Protein AF-A0A562ICC9-F1 (afdb_monomer_lite)

Radius of gyration: 19.8 Å; chains: 1; bounding box: 39×36×66 Å

Secondary structure (DSSP, 8-state):
---TT-B-S-SSS--TT-B--HHHHHHHHHHHTTSTTHHHHHHTSPBTT--SHHHHGGGTTSSTTSTTTTT-EEEEEEETTEEEEEEEEE-TTS-EEEEEEEEES--SS--HHHHHHHHHHHTT--TTTS-----PPPPPPPPPPPPTT--GGGSTT---

InterPro domains:
  IPR000667 Peptidase S13, D-Ala-D-Ala carboxypeptidase C [PF02113] (3-119)
  IPR000667 Peptidase S13, D-Ala-D-Ala carboxypeptidase C [PTHR30023] (3-123)
  IPR012338 Beta-lactamase/transpeptidase-like [G3DSA:3.40.710.10] (1-133)
  IPR012338 Beta-lactamase/transpeptidase-like [SSF56601] (4-119)

Sequence (160 aa):
MGTGTLRQRDGSGLSRRNMIPAAQFAALLHAVRSEPWFDAWYAALPVAGNADRFVGGTLRSRMRGTPAAGNVHAKTGSLTGVSSLSGYVTAADGHLLAFSVVLNNYVASSVKGLEDQIAIALAPYDGRSAGAARVAPPTAPETPRTPEGVECSWVKPSLC

Organism: Micromonospora olivasterospora (NCBI:txid1880)

Foldseek 3Di:
DDCPQWDDDDDPPPDPRGDDDFVNLLVVQVVLVPPPCNVVVQQCFAQACCCDCNRNPPRVPPQHPALRHRFWGWDWDDDVQKTKIWGWGQEPQRDIHTGIDIGGRDPDPDPVVVVRVVSRVRHPDDVVVDDDPPPDDPDDPPQDDDPPPDDCVVDPDRPD

pLDDT: mean 88.1, std 16.32, range [41.78, 98.81]

Structure (mmCIF, N/CA/C/O backbone):
data_AF-A0A562ICC9-F1
#
_entry.id   AF-A0A562ICC9-F1
#
loop_
_atom_site.group_PDB
_atom_site.id
_atom_site.type_symbol
_atom_site.label_atom_id
_atom_site.label_alt_id
_atom_site.label_comp_id
_atom_site.label_asym_id
_atom_site.label_entity_id
_atom_site.label_seq_id
_atom_site.pdbx_PDB_ins_code
_atom_site.Cartn_x
_atom_site.Cartn_y
_atom_site.Cartn_z
_atom_site.occupancy
_atom_site.B_iso_or_equiv
_atom_site.auth_seq_id
_atom_site.auth_comp_id
_atom_site.auth_asym_id
_atom_site.auth_atom_id
_atom_site.pdbx_PDB_model_num
ATOM 1 N N . MET A 1 1 ? -5.705 -20.371 -6.022 1.00 56.19 1 MET A N 1
ATOM 2 C CA . MET A 1 1 ? -4.761 -19.359 -6.547 1.00 56.19 1 MET A CA 1
ATOM 3 C C . MET A 1 1 ? -3.762 -20.071 -7.451 1.00 56.19 1 MET A C 1
ATOM 5 O O . MET A 1 1 ? -3.070 -20.956 -6.971 1.00 56.19 1 MET A O 1
ATOM 9 N N . GLY A 1 2 ? -3.755 -19.790 -8.759 1.00 58.25 2 GLY A N 1
ATOM 10 C CA . GLY A 1 2 ? -2.822 -20.431 -9.693 1.00 58.25 2 GLY A CA 1
ATOM 11 C C . GLY A 1 2 ? -1.449 -19.765 -9.623 1.00 58.25 2 GLY A C 1
ATOM 12 O O . GLY A 1 2 ? -1.333 -18.578 -9.919 1.00 58.25 2 GLY A O 1
ATOM 13 N N . THR A 1 3 ? -0.417 -20.508 -9.229 1.00 68.81 3 THR A N 1
ATOM 14 C CA . THR A 1 3 ? 0.953 -19.991 -9.054 1.00 68.81 3 THR A CA 1
ATOM 15 C C . THR A 1 3 ? 1.816 -20.106 -10.312 1.00 68.81 3 THR A C 1
ATOM 17 O O . THR A 1 3 ? 2.967 -19.687 -10.305 1.00 68.81 3 THR A O 1
ATOM 20 N N . GLY A 1 4 ? 1.271 -20.607 -11.425 1.00 76.25 4 GLY A N 1
ATOM 21 C CA . GLY A 1 4 ? 2.028 -20.832 -12.664 1.00 76.25 4 GLY A CA 1
ATOM 22 C C . GLY A 1 4 ? 2.668 -19.577 -13.275 1.00 76.25 4 GLY A C 1
ATOM 23 O O . GLY A 1 4 ? 3.602 -19.693 -14.060 1.00 76.25 4 GLY A O 1
ATOM 24 N N . THR A 1 5 ? 2.209 -18.378 -12.899 1.00 82.00 5 THR A N 1
ATOM 25 C CA . THR A 1 5 ? 2.739 -17.094 -13.391 1.00 82.00 5 THR A CA 1
ATOM 26 C C . THR A 1 5 ? 3.717 -16.414 -12.429 1.00 82.00 5 THR A C 1
ATOM 28 O O . THR A 1 5 ? 4.147 -15.296 -12.712 1.00 82.00 5 THR A O 1
ATOM 31 N N . LEU A 1 6 ? 4.017 -17.009 -11.266 1.00 90.31 6 LEU A N 1
ATOM 32 C CA . LEU A 1 6 ? 4.906 -16.412 -10.266 1.00 90.31 6 LEU A CA 1
ATOM 33 C C . LEU A 1 6 ? 6.235 -17.161 -10.195 1.00 90.31 6 LEU A C 1
ATOM 35 O O . LEU A 1 6 ? 6.295 -18.387 -10.252 1.00 90.31 6 LEU A O 1
ATOM 39 N N . ARG A 1 7 ? 7.319 -16.410 -10.024 1.00 93.44 7 ARG A N 1
ATOM 40 C CA . ARG A 1 7 ? 8.655 -16.945 -9.773 1.00 93.44 7 ARG A CA 1
ATOM 41 C C . ARG A 1 7 ? 9.148 -16.403 -8.447 1.00 93.44 7 ARG A C 1
ATOM 43 O O . ARG A 1 7 ? 9.450 -15.220 -8.345 1.00 93.44 7 ARG A O 1
ATOM 50 N N . GLN A 1 8 ? 9.272 -17.277 -7.458 1.00 93.75 8 GLN A N 1
ATOM 51 C CA . GLN A 1 8 ? 9.816 -16.937 -6.149 1.00 93.75 8 GLN A CA 1
ATOM 52 C C . GLN A 1 8 ? 11.184 -17.598 -5.968 1.00 93.75 8 GLN A C 1
ATOM 54 O O . GLN A 1 8 ? 11.392 -18.764 -6.310 1.00 93.75 8 GLN A O 1
ATOM 59 N N . ARG A 1 9 ? 12.153 -16.814 -5.509 1.00 95.25 9 ARG A N 1
ATOM 60 C CA . ARG A 1 9 ? 13.555 -17.207 -5.328 1.00 95.25 9 ARG A CA 1
ATOM 61 C C . ARG A 1 9 ? 14.015 -17.024 -3.893 1.00 95.25 9 ARG A C 1
ATOM 63 O O . ARG A 1 9 ? 14.830 -17.816 -3.441 1.00 95.25 9 ARG A O 1
ATOM 70 N N . ASP A 1 10 ? 13.479 -16.030 -3.194 1.00 96.38 10 ASP A N 1
ATOM 71 C CA . ASP A 1 10 ? 13.631 -15.864 -1.750 1.00 96.38 10 ASP A CA 1
ATOM 72 C C . ASP A 1 10 ? 12.329 -15.341 -1.115 1.00 96.38 10 ASP A C 1
ATOM 74 O O . ASP A 1 10 ? 11.345 -15.077 -1.808 1.00 96.38 10 ASP A O 1
ATOM 78 N N . GLY A 1 11 ? 12.307 -15.250 0.219 1.00 94.81 11 GLY A N 1
ATOM 79 C CA . GLY A 1 11 ? 11.173 -14.714 0.981 1.00 94.81 11 GLY A CA 1
ATOM 80 C C . GLY 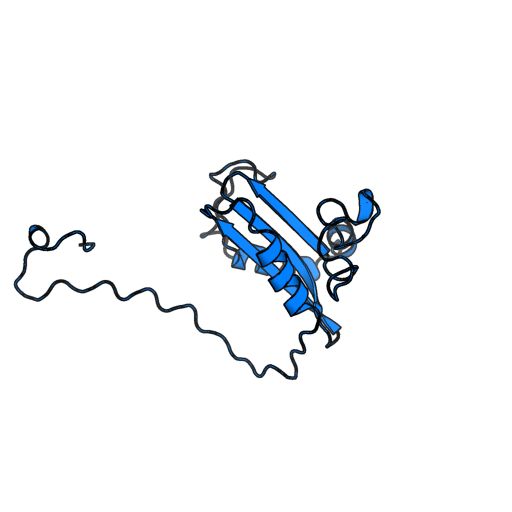A 1 11 ? 11.284 -13.225 1.323 1.00 94.81 11 GLY A C 1
ATOM 81 O O . GLY A 1 11 ? 10.289 -12.611 1.692 1.00 94.81 11 GLY A O 1
ATOM 82 N N . SER A 1 12 ? 12.475 -12.630 1.215 1.00 95.25 12 SER A N 1
ATOM 83 C CA . SER A 1 12 ? 12.704 -11.226 1.582 1.00 95.25 12 SER A CA 1
ATOM 84 C C . SER A 1 12 ? 12.388 -10.248 0.450 1.00 95.25 12 SER A C 1
ATOM 86 O O . SER A 1 12 ? 12.147 -9.070 0.714 1.00 95.25 12 SER A O 1
ATOM 88 N N . GLY A 1 13 ? 12.409 -10.714 -0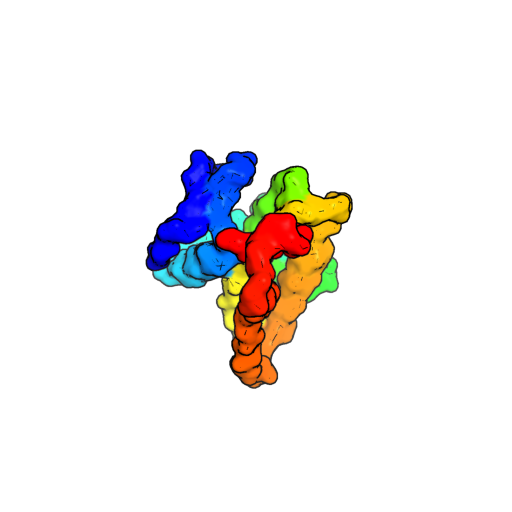.802 1.00 94.88 13 GLY A N 1
ATOM 89 C CA . GLY A 1 13 ? 12.270 -9.868 -1.982 1.00 94.88 13 GLY A CA 1
ATOM 90 C C . GLY A 1 13 ? 13.591 -9.273 -2.482 1.00 94.88 13 GLY A C 1
ATOM 91 O O . GLY A 1 13 ? 13.558 -8.445 -3.389 1.00 94.88 13 GLY A O 1
ATOM 92 N N . LEU A 1 14 ? 14.746 -9.668 -1.930 1.00 95.88 14 LEU A N 1
ATOM 93 C CA . LEU A 1 14 ? 16.052 -9.116 -2.323 1.00 95.88 14 LEU A CA 1
ATOM 94 C C . LEU A 1 14 ? 16.516 -9.634 -3.694 1.00 95.88 14 LEU A C 1
ATOM 96 O O . LEU A 1 14 ? 17.164 -8.915 -4.460 1.00 95.88 14 LEU A O 1
ATOM 100 N N . SER A 1 15 ? 16.178 -10.878 -4.030 1.00 95.94 15 SER A N 1
ATOM 101 C CA . SER A 1 15 ? 16.500 -11.464 -5.323 1.00 95.94 15 SER A CA 1
ATOM 102 C C . SER A 1 15 ? 15.764 -10.746 -6.450 1.00 95.94 15 SER A C 1
ATOM 104 O O . SER A 1 15 ? 14.540 -10.803 -6.562 1.00 95.94 15 SER A O 1
ATOM 106 N N . ARG A 1 16 ? 16.527 -10.185 -7.396 1.00 93.88 16 ARG A N 1
ATOM 107 C CA . ARG A 1 16 ? 15.995 -9.623 -8.656 1.00 93.88 16 ARG A CA 1
ATOM 108 C C . ARG A 1 16 ? 15.311 -10.658 -9.555 1.00 93.88 16 ARG A C 1
ATOM 110 O O . ARG A 1 16 ? 14.757 -10.311 -10.591 1.00 93.88 16 ARG A O 1
ATOM 117 N N . ARG A 1 17 ? 15.399 -11.943 -9.204 1.00 94.50 17 ARG A N 1
ATOM 118 C CA . ARG A 1 17 ? 14.756 -13.044 -9.927 1.00 94.50 17 ARG A CA 1
ATOM 119 C C . ARG A 1 17 ? 13.374 -13.390 -9.359 1.00 94.50 17 ARG A C 1
ATOM 121 O O . ARG A 1 17 ? 12.741 -14.300 -9.896 1.00 94.50 17 ARG A O 1
ATOM 128 N N . ASN A 1 18 ? 12.923 -12.696 -8.311 1.00 95.38 18 ASN A N 1
ATOM 129 C CA . ASN A 1 18 ? 11.528 -12.710 -7.889 1.00 95.38 18 ASN A CA 1
ATOM 130 C C . ASN A 1 18 ? 10.681 -11.968 -8.932 1.00 95.38 18 ASN A C 1
ATOM 132 O O . ASN A 1 18 ? 10.944 -10.805 -9.220 1.00 95.38 18 ASN A O 1
ATOM 136 N N . MET A 1 19 ? 9.678 -12.639 -9.495 1.00 94.00 19 MET A N 1
ATOM 137 C CA . MET A 1 19 ? 8.744 -12.069 -10.467 1.00 94.00 19 MET A CA 1
ATOM 138 C C . MET A 1 19 ? 7.331 -12.446 -10.045 1.00 94.00 19 MET A C 1
ATOM 140 O O . MET A 1 19 ? 6.929 -13.6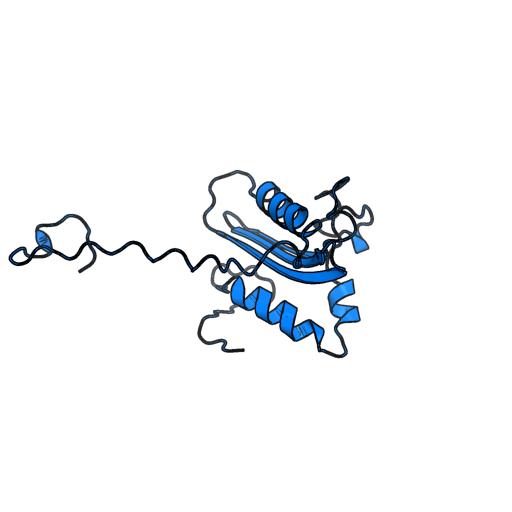03 -10.163 1.00 94.00 19 MET A O 1
ATOM 144 N N . ILE A 1 20 ? 6.594 -11.477 -9.510 1.00 94.62 20 ILE A N 1
ATOM 145 C CA . ILE A 1 20 ? 5.231 -11.669 -9.015 1.00 94.62 20 ILE A CA 1
ATOM 146 C C . ILE A 1 20 ? 4.361 -10.547 -9.600 1.00 94.62 20 ILE A C 1
ATOM 148 O O . ILE A 1 20 ? 4.651 -9.375 -9.355 1.00 94.62 20 ILE A O 1
ATOM 15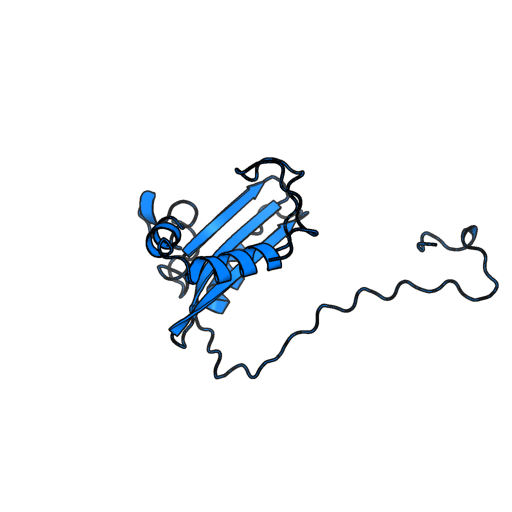2 N N . PRO A 1 21 ? 3.316 -10.869 -10.384 1.00 94.81 21 PRO A N 1
ATOM 153 C CA . PRO A 1 21 ? 2.367 -9.873 -10.875 1.00 94.81 21 PRO A CA 1
ATOM 154 C C . PRO A 1 21 ? 1.617 -9.176 -9.731 1.00 94.81 21 PRO A C 1
ATOM 156 O O . PRO A 1 21 ? 1.234 -9.827 -8.761 1.00 94.81 21 PRO A O 1
ATOM 159 N N . ALA A 1 22 ? 1.304 -7.884 -9.882 1.00 96.00 22 ALA A N 1
ATOM 160 C CA . ALA A 1 22 ? 0.527 -7.121 -8.892 1.00 96.00 22 ALA A CA 1
ATOM 161 C C . ALA A 1 22 ? -0.818 -7.792 -8.543 1.00 96.00 22 ALA A C 1
ATOM 163 O O . ALA A 1 22 ? -1.218 -7.840 -7.381 1.00 96.00 22 ALA A O 1
ATOM 164 N N . ALA A 1 23 ? -1.474 -8.404 -9.536 1.00 95.25 23 ALA A N 1
ATOM 165 C CA . ALA A 1 23 ? -2.713 -9.154 -9.340 1.00 95.25 23 ALA A CA 1
ATOM 166 C C . ALA A 1 23 ? -2.561 -10.332 -8.360 1.00 95.25 23 ALA A C 1
ATOM 168 O O . ALA A 1 23 ? -3.494 -10.627 -7.620 1.00 95.25 23 ALA A O 1
ATOM 169 N N . GLN A 1 24 ? -1.392 -10.980 -8.306 1.00 95.38 24 GLN A N 1
ATOM 170 C CA . GLN A 1 24 ? -1.139 -12.070 -7.359 1.00 95.38 24 GLN A CA 1
ATOM 171 C C . GLN A 1 24 ? -0.987 -11.538 -5.926 1.00 95.38 24 GLN A C 1
ATOM 173 O O . GLN A 1 24 ? -1.484 -12.163 -4.995 1.00 95.38 24 GLN A O 1
ATOM 178 N N . PHE A 1 25 ? -0.383 -10.359 -5.731 1.00 96.56 25 PHE A N 1
ATOM 179 C CA . PHE A 1 25 ? -0.357 -9.713 -4.412 1.00 96.56 25 PHE A CA 1
ATOM 180 C C . PHE A 1 25 ? -1.753 -9.280 -3.959 1.00 96.56 25 PHE A C 1
ATOM 182 O O . PHE A 1 25 ? -2.122 -9.531 -2.815 1.00 96.56 25 PHE A O 1
ATOM 189 N N . ALA A 1 26 ? -2.551 -8.684 -4.849 1.00 96.81 26 ALA A N 1
ATOM 190 C CA . ALA A 1 26 ? -3.931 -8.316 -4.536 1.00 96.81 26 ALA A CA 1
ATOM 191 C C . ALA A 1 26 ? -4.792 -9.551 -4.208 1.00 96.81 26 ALA A C 1
ATOM 193 O O . ALA A 1 26 ? -5.545 -9.534 -3.237 1.00 96.81 26 ALA A O 1
ATOM 194 N N . ALA A 1 27 ? -4.634 -10.644 -4.963 1.00 95.50 27 ALA A N 1
ATOM 195 C CA . ALA A 1 27 ? -5.315 -11.909 -4.694 1.00 95.50 27 ALA A CA 1
ATOM 196 C C . ALA A 1 27 ? -4.894 -12.524 -3.349 1.00 95.50 27 ALA A C 1
ATOM 198 O O . ALA A 1 27 ? -5.753 -13.015 -2.620 1.00 95.50 27 ALA A O 1
ATOM 199 N N . LEU A 1 28 ? -3.603 -12.463 -2.998 1.00 96.38 28 LEU A N 1
ATOM 200 C CA . LEU A 1 28 ? -3.108 -12.892 -1.687 1.00 96.38 28 LEU A CA 1
ATOM 201 C C . LEU A 1 28 ? -3.750 -12.073 -0.564 1.00 96.38 28 LEU A C 1
ATOM 203 O O . LEU A 1 28 ? -4.324 -12.651 0.350 1.00 96.38 28 LEU A O 1
ATOM 207 N N . LEU A 1 29 ? -3.689 -10.742 -0.644 1.00 98.00 29 LEU A N 1
ATOM 208 C CA . LEU A 1 29 ? -4.284 -9.848 0.355 1.00 98.00 29 LEU A CA 1
ATOM 209 C C . LEU A 1 29 ? -5.789 -10.112 0.514 1.00 98.00 29 LEU A C 1
ATOM 211 O O . LEU A 1 29 ? -6.299 -10.207 1.624 1.00 98.00 29 LEU A O 1
ATOM 215 N N . HIS A 1 30 ? -6.500 -10.310 -0.595 1.00 96.94 30 HIS A N 1
ATOM 216 C CA . HIS A 1 30 ? -7.912 -10.671 -0.553 1.00 96.94 30 HIS A CA 1
ATOM 217 C C . HIS A 1 30 ? -8.152 -12.023 0.142 1.00 96.94 30 HIS A C 1
ATOM 219 O O . HIS A 1 30 ? -9.050 -12.128 0.972 1.00 96.94 30 HIS A O 1
ATOM 225 N N . ALA A 1 31 ? -7.359 -13.051 -0.173 1.00 96.88 31 ALA A N 1
ATOM 226 C CA . ALA A 1 31 ? -7.510 -14.389 0.403 1.00 96.88 31 ALA A CA 1
ATOM 227 C C . ALA A 1 31 ? -7.179 -14.433 1.904 1.00 96.88 31 ALA A C 1
ATOM 229 O O . ALA A 1 31 ? -7.893 -15.068 2.672 1.00 96.88 31 ALA A O 1
ATOM 230 N N . VAL A 1 32 ? -6.140 -13.716 2.342 1.00 97.62 32 VAL A N 1
ATOM 231 C CA . VAL A 1 32 ? -5.705 -13.684 3.750 1.00 97.62 32 VAL A CA 1
ATOM 232 C C . VAL A 1 32 ? -6.768 -13.083 4.676 1.00 97.62 32 VAL A C 1
ATOM 234 O O . VAL A 1 32 ? -6.787 -13.377 5.866 1.00 97.62 32 VAL A O 1
ATOM 237 N N . ARG A 1 33 ? -7.706 -12.290 4.146 1.00 96.62 33 ARG A N 1
ATOM 238 C CA . ARG A 1 33 ? -8.798 -11.704 4.932 1.00 96.62 33 ARG A CA 1
ATOM 239 C C . ARG A 1 33 ? -9.723 -12.737 5.581 1.00 96.62 33 ARG A C 1
ATOM 241 O O . ARG A 1 33 ? -10.288 -12.450 6.630 1.00 96.62 33 ARG A O 1
ATOM 248 N N . SER A 1 34 ? -9.906 -13.907 4.971 1.00 97.06 34 SER A N 1
ATOM 249 C CA . SER A 1 34 ? -10.758 -14.969 5.529 1.00 97.06 34 SER A CA 1
ATOM 250 C C . SER A 1 34 ? -10.030 -15.893 6.505 1.00 97.06 34 SER A C 1
ATOM 252 O O . SER A 1 34 ? -10.634 -16.829 7.022 1.00 97.06 34 SER A O 1
ATOM 254 N N . GLU A 1 35 ? -8.740 -15.666 6.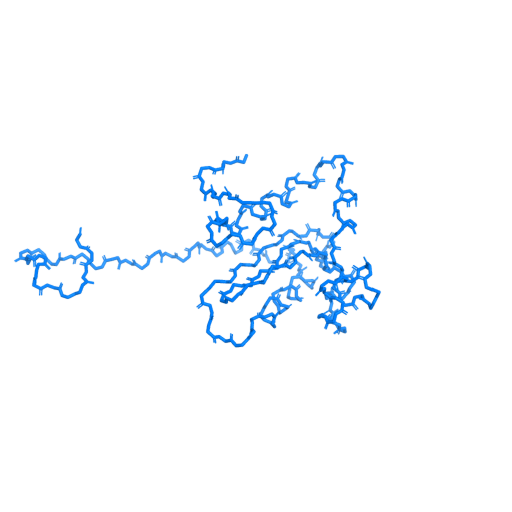741 1.00 98.38 35 GLU A N 1
ATOM 255 C CA . GLU A 1 35 ? -7.933 -16.524 7.597 1.00 98.38 35 GLU A CA 1
ATOM 256 C C . GLU A 1 35 ? -8.084 -16.148 9.080 1.00 98.38 35 GLU A C 1
ATOM 258 O O . GLU A 1 35 ? -8.152 -14.964 9.416 1.00 98.38 35 GLU A O 1
ATOM 263 N N . PRO A 1 36 ? -8.057 -17.124 10.006 1.00 98.50 36 PRO A N 1
ATOM 264 C CA . PRO A 1 36 ? -8.247 -16.867 11.438 1.00 98.50 36 PRO A CA 1
ATOM 265 C C . PRO A 1 36 ? -7.132 -16.014 12.065 1.00 98.50 36 PRO A C 1
ATOM 267 O O . PRO A 1 36 ? -7.287 -15.490 13.162 1.00 98.50 36 PRO A O 1
ATOM 270 N N . TRP A 1 37 ? -5.997 -15.878 11.380 1.00 98.38 37 TRP A N 1
ATOM 271 C CA . TRP A 1 37 ? -4.831 -15.105 11.809 1.00 98.38 37 TRP A CA 1
ATOM 272 C C . TRP A 1 37 ? -4.750 -13.716 11.148 1.00 98.38 37 TRP A C 1
ATOM 274 O O . TRP A 1 37 ? -3.730 -13.031 11.279 1.00 98.38 37 TRP A O 1
ATOM 284 N N . PHE A 1 38 ? -5.807 -13.278 10.452 1.00 98.56 38 PHE A N 1
ATOM 285 C CA . PHE A 1 38 ? -5.840 -11.997 9.743 1.00 98.56 38 PHE A CA 1
ATOM 286 C C . PHE A 1 38 ? -5.497 -10.797 10.634 1.00 98.56 38 PHE A C 1
ATOM 288 O O . PHE A 1 38 ? -4.748 -9.926 10.202 1.00 98.56 38 PHE A O 1
ATOM 295 N N . ASP A 1 39 ? -5.976 -10.761 11.877 1.00 98.31 39 ASP A N 1
ATOM 296 C CA . ASP A 1 39 ? -5.750 -9.615 12.766 1.00 98.31 39 ASP A CA 1
ATOM 297 C C . ASP A 1 39 ? -4.260 -9.399 13.055 1.00 98.31 39 ASP A C 1
ATOM 299 O O . ASP A 1 39 ? -3.757 -8.276 12.979 1.00 98.31 39 ASP A O 1
ATOM 303 N N . ALA A 1 40 ? -3.518 -10.484 13.295 1.00 98.56 40 ALA A N 1
ATOM 304 C CA . ALA A 1 40 ? -2.072 -10.426 13.487 1.00 98.56 40 ALA A CA 1
ATOM 305 C C . ALA A 1 40 ? -1.347 -10.002 12.198 1.00 98.56 40 ALA A C 1
ATOM 307 O O . ALA A 1 40 ? -0.412 -9.201 12.243 1.00 98.56 40 ALA A O 1
ATOM 308 N N . TRP A 1 41 ? -1.797 -10.499 11.041 1.00 98.38 41 TRP A N 1
ATOM 309 C CA . TRP A 1 41 ? -1.279 -10.090 9.733 1.00 98.38 41 TRP A CA 1
ATOM 310 C C . TRP A 1 41 ? -1.493 -8.596 9.469 1.00 98.38 41 TRP A C 1
ATOM 312 O O . TRP A 1 41 ? -0.564 -7.893 9.073 1.00 98.38 41 TRP A O 1
ATOM 322 N N . TYR A 1 42 ? -2.710 -8.105 9.700 1.00 98.50 42 TYR A N 1
ATOM 323 C CA . TYR A 1 42 ? -3.100 -6.722 9.458 1.00 98.50 42 TYR A CA 1
ATOM 324 C C . TYR A 1 42 ? -2.358 -5.758 10.389 1.00 98.50 42 TYR A C 1
ATOM 326 O O . TYR A 1 42 ? -1.873 -4.718 9.938 1.00 98.50 42 TYR A O 1
ATOM 334 N N . ALA A 1 43 ? -2.202 -6.130 11.663 1.00 98.12 43 ALA A N 1
ATOM 335 C CA . ALA A 1 43 ? -1.453 -5.358 12.654 1.00 98.12 43 ALA A CA 1
ATOM 336 C C . ALA A 1 43 ? 0.056 -5.294 12.362 1.00 98.12 43 ALA A C 1
ATOM 338 O O . ALA A 1 43 ? 0.716 -4.333 12.750 1.00 98.12 43 ALA A O 1
ATOM 339 N N . ALA A 1 44 ? 0.613 -6.288 11.664 1.00 98.25 44 ALA A N 1
ATOM 340 C CA . ALA A 1 44 ? 2.025 -6.298 11.281 1.00 98.25 44 ALA A CA 1
ATOM 341 C C . ALA A 1 44 ? 2.352 -5.350 10.110 1.00 98.25 44 ALA A C 1
ATOM 343 O O . ALA A 1 44 ? 3.527 -5.073 9.841 1.00 98.25 44 ALA A O 1
ATOM 344 N N . LEU A 1 45 ? 1.341 -4.867 9.379 1.00 98.62 45 LEU A N 1
ATOM 345 C CA . LEU A 1 45 ? 1.546 -3.951 8.262 1.00 98.62 45 LEU A CA 1
ATOM 346 C C . LEU A 1 45 ? 1.835 -2.524 8.761 1.00 98.62 45 LEU A C 1
ATOM 348 O O . LEU A 1 45 ? 1.109 -2.013 9.610 1.00 98.62 45 LEU A O 1
ATOM 352 N N . PRO A 1 46 ? 2.844 -1.833 8.193 1.00 98.81 46 PRO A N 1
ATOM 353 C CA . PRO A 1 46 ? 3.091 -0.426 8.490 1.00 98.81 46 PRO A CA 1
ATOM 354 C C . PRO A 1 46 ? 1.869 0.462 8.229 1.00 98.81 46 PRO A C 1
ATOM 356 O O . PRO A 1 46 ? 1.260 0.377 7.159 1.00 98.81 46 PRO A O 1
ATOM 359 N N . VAL A 1 47 ? 1.578 1.368 9.165 1.00 98.81 47 VAL A N 1
ATOM 360 C CA . VAL A 1 47 ? 0.459 2.321 9.074 1.00 98.81 47 VAL A CA 1
ATOM 361 C C . VAL A 1 47 ? 0.923 3.663 8.507 1.00 98.81 47 VAL A C 1
ATOM 363 O O . VAL A 1 47 ? 1.851 4.300 9.014 1.00 98.81 47 VAL A O 1
ATOM 366 N N . ALA A 1 48 ? 0.270 4.135 7.451 1.00 98.69 48 ALA A N 1
ATOM 367 C CA . ALA A 1 48 ? 0.599 5.401 6.811 1.00 98.69 48 ALA A CA 1
ATOM 368 C C . ALA A 1 48 ? 0.518 6.594 7.774 1.00 98.69 48 ALA A C 1
ATOM 370 O O . ALA A 1 48 ? -0.449 6.757 8.513 1.00 98.69 48 ALA A O 1
ATOM 371 N N . GLY A 1 49 ? 1.543 7.448 7.763 1.00 98.44 49 GLY A N 1
ATOM 372 C CA . GLY A 1 49 ? 1.563 8.706 8.510 1.00 98.44 49 GLY A CA 1
ATOM 373 C C . GLY A 1 49 ? 1.686 8.594 10.035 1.00 98.44 49 GLY A C 1
ATOM 374 O O . GLY A 1 49 ? 1.880 9.625 10.678 1.00 98.44 49 GLY A O 1
ATOM 375 N N . ASN A 1 50 ? 1.635 7.391 10.620 1.00 98.44 50 ASN A N 1
ATOM 376 C CA . ASN A 1 50 ? 1.799 7.214 12.063 1.00 98.44 50 ASN A CA 1
ATOM 377 C C . ASN A 1 50 ? 3.258 7.483 12.472 1.00 98.44 50 ASN A C 1
ATOM 379 O O . ASN A 1 50 ? 4.180 6.899 11.910 1.00 98.44 50 ASN A O 1
ATOM 383 N N . ALA A 1 51 ? 3.483 8.388 13.427 1.00 97.56 51 ALA A N 1
ATOM 384 C CA . ALA A 1 51 ? 4.826 8.816 13.816 1.00 97.56 51 ALA A CA 1
ATOM 385 C C . ALA A 1 51 ? 5.622 7.752 14.592 1.00 97.56 51 ALA A C 1
ATOM 387 O O . ALA A 1 51 ? 6.856 7.776 14.532 1.00 97.56 51 ALA A O 1
ATOM 388 N N . ASP A 1 52 ? 4.950 6.825 15.283 1.00 98.12 52 ASP A N 1
ATOM 389 C CA . ASP A 1 52 ? 5.613 5.752 16.022 1.00 98.12 52 ASP A CA 1
ATOM 390 C C . ASP A 1 52 ? 6.355 4.825 15.049 1.00 98.12 52 ASP A C 1
ATOM 392 O O . ASP A 1 52 ? 5.815 4.365 14.040 1.00 98.12 52 ASP A O 1
ATOM 396 N N . ARG A 1 53 ? 7.624 4.535 15.346 1.00 97.50 53 ARG A N 1
ATOM 397 C CA . ARG A 1 53 ? 8.468 3.670 14.522 1.00 97.50 53 ARG A CA 1
ATOM 398 C C . ARG A 1 53 ? 7.925 2.244 14.417 1.00 97.50 53 ARG A C 1
ATOM 400 O O . ARG A 1 53 ? 8.074 1.657 13.346 1.00 97.50 53 ARG A O 1
ATOM 407 N N . PHE A 1 54 ? 7.339 1.693 15.477 1.00 97.75 54 PHE A N 1
ATOM 408 C CA . PHE A 1 54 ? 6.834 0.317 15.492 1.00 97.75 54 PHE A CA 1
ATOM 409 C C . PHE A 1 54 ? 5.444 0.182 14.867 1.00 97.75 54 PHE A C 1
ATOM 411 O O . PHE A 1 54 ? 5.093 -0.911 14.439 1.00 97.75 54 PHE A O 1
ATOM 418 N N . VAL A 1 55 ? 4.699 1.284 14.738 1.00 98.31 55 VAL A N 1
ATOM 419 C CA . VAL A 1 55 ? 3.376 1.295 14.093 1.00 98.31 55 VAL A CA 1
ATOM 420 C C . VAL A 1 55 ? 3.477 1.768 12.645 1.00 98.31 55 VAL A C 1
ATOM 422 O O . VAL A 1 55 ? 3.069 1.084 11.709 1.00 98.31 55 VAL A O 1
ATOM 425 N N . GLY A 1 56 ? 4.068 2.941 12.425 1.00 98.06 56 GLY A N 1
ATOM 426 C CA . GLY A 1 56 ? 4.186 3.518 11.092 1.00 98.06 56 GLY A CA 1
ATOM 427 C C . GLY A 1 56 ? 5.291 2.899 10.246 1.00 98.06 56 GLY A C 1
ATOM 428 O O . GLY A 1 56 ? 5.253 2.985 9.017 1.00 98.06 56 GLY A O 1
ATOM 429 N N . GLY A 1 57 ? 6.298 2.280 10.870 1.00 98.38 57 GLY A N 1
ATOM 430 C CA . GLY A 1 57 ? 7.363 1.548 10.186 1.00 98.38 57 GLY A CA 1
ATOM 431 C C . GLY A 1 57 ? 7.977 2.332 9.023 1.00 98.38 57 GLY A C 1
ATOM 432 O O . GLY A 1 57 ? 8.501 3.441 9.182 1.00 98.38 57 GLY A O 1
ATOM 433 N N . THR A 1 58 ? 7.909 1.749 7.826 1.00 98.12 58 THR A N 1
ATOM 434 C CA . THR A 1 58 ? 8.406 2.358 6.580 1.00 98.12 58 THR A CA 1
ATOM 435 C C . THR A 1 58 ? 7.491 3.432 5.985 1.00 98.12 58 THR A C 1
ATOM 437 O O . THR A 1 58 ? 7.910 4.128 5.064 1.00 98.12 58 THR A O 1
ATOM 440 N N . LEU A 1 59 ? 6.254 3.568 6.468 1.00 98.62 59 LEU A N 1
ATOM 441 C CA . LEU A 1 59 ? 5.289 4.576 6.018 1.00 98.62 59 LEU A CA 1
ATOM 442 C C . LEU A 1 59 ? 5.143 5.756 6.990 1.00 98.62 59 LEU A C 1
ATOM 444 O O . LEU A 1 59 ? 4.419 6.700 6.685 1.00 98.62 59 LEU A O 1
ATOM 448 N N . ARG A 1 60 ? 5.868 5.756 8.117 1.00 98.06 60 ARG A N 1
ATOM 449 C CA . ARG A 1 60 ? 5.729 6.757 9.191 1.00 98.06 60 ARG A CA 1
ATOM 450 C C . ARG A 1 60 ? 5.833 8.214 8.742 1.00 98.06 60 ARG A C 1
ATOM 452 O O . ARG A 1 60 ? 5.269 9.098 9.378 1.00 98.06 60 ARG A O 1
ATOM 459 N N . SER A 1 61 ? 6.589 8.481 7.676 1.00 97.69 61 SER A N 1
ATOM 460 C CA . SER A 1 61 ? 6.815 9.815 7.102 1.00 97.69 61 SER A CA 1
ATOM 461 C C . SER A 1 61 ? 6.067 10.060 5.790 1.00 97.69 61 SER A C 1
ATOM 463 O O . SER A 1 61 ? 6.260 11.108 5.182 1.00 97.69 61 SER A O 1
ATOM 465 N N . ARG A 1 62 ? 5.247 9.108 5.334 1.00 97.94 62 ARG A N 1
ATOM 466 C CA . ARG A 1 62 ? 4.488 9.175 4.078 1.00 97.94 62 ARG A CA 1
ATOM 467 C C . ARG A 1 62 ? 3.019 9.465 4.364 1.00 97.94 62 ARG A C 1
ATOM 469 O O . ARG A 1 62 ? 2.519 9.092 5.422 1.00 97.94 62 ARG A O 1
ATOM 476 N N . MET A 1 63 ? 2.345 10.119 3.417 1.00 98.00 63 MET A N 1
ATOM 477 C CA . MET A 1 63 ? 0.890 10.356 3.433 1.00 98.00 63 MET A CA 1
ATOM 478 C C . MET A 1 63 ? 0.341 11.095 4.676 1.00 98.00 63 MET A C 1
ATOM 480 O O . MET A 1 63 ? -0.855 11.037 4.949 1.00 98.00 63 MET A O 1
ATOM 484 N N . ARG A 1 64 ? 1.178 11.815 5.437 1.00 98.00 64 ARG A N 1
ATOM 485 C CA . ARG A 1 64 ? 0.737 12.613 6.598 1.00 98.00 64 ARG A CA 1
ATOM 486 C C . ARG A 1 64 ? -0.204 13.739 6.167 1.00 98.00 64 ARG A C 1
ATOM 488 O O . ARG A 1 64 ? 0.034 14.366 5.142 1.00 98.00 64 ARG A O 1
ATOM 495 N N . GLY A 1 65 ? -1.232 14.015 6.971 1.00 97.38 65 GLY A N 1
ATOM 496 C CA . GLY A 1 65 ? -2.198 15.085 6.685 1.00 97.38 65 GLY A CA 1
ATOM 497 C C . GLY A 1 65 ? -3.109 14.803 5.484 1.00 97.38 65 GLY A C 1
ATOM 498 O O . GLY A 1 65 ? -3.703 15.726 4.941 1.00 97.38 65 GLY A O 1
ATOM 499 N N . THR A 1 66 ? -3.206 13.543 5.056 1.00 98.19 66 THR A N 1
ATOM 500 C CA . THR A 1 66 ? -4.079 13.106 3.958 1.00 98.19 66 THR A CA 1
ATOM 501 C C . THR A 1 66 ? -5.111 12.098 4.475 1.00 98.19 66 THR A C 1
ATOM 503 O O . THR A 1 66 ? -4.885 11.513 5.537 1.00 98.19 66 THR A O 1
ATOM 506 N N . PRO A 1 67 ? -6.188 11.808 3.722 1.00 97.69 67 PRO A N 1
ATOM 507 C CA . PRO A 1 67 ? -7.155 10.762 4.080 1.00 97.69 67 PRO A CA 1
ATOM 508 C C . PRO A 1 67 ? -6.561 9.348 4.230 1.00 97.69 67 PRO A C 1
ATOM 510 O O . PRO A 1 67 ? -7.193 8.468 4.809 1.00 97.69 67 PRO A O 1
ATOM 513 N N . ALA A 1 68 ? -5.350 9.111 3.714 1.00 98.06 68 ALA A N 1
ATOM 514 C CA . ALA A 1 68 ? -4.646 7.843 3.877 1.00 98.06 68 ALA A CA 1
ATOM 515 C C . ALA A 1 68 ? -3.924 7.714 5.233 1.00 98.06 68 ALA A C 1
ATOM 517 O O . ALA A 1 68 ? -3.604 6.594 5.640 1.00 98.06 68 ALA A O 1
ATOM 518 N N . ALA A 1 69 ? -3.656 8.819 5.942 1.00 98.38 69 ALA A N 1
ATOM 519 C CA . ALA A 1 69 ? -2.984 8.789 7.241 1.00 98.38 69 ALA A CA 1
ATOM 520 C C . ALA A 1 69 ? -3.825 8.025 8.273 1.00 98.38 69 ALA A C 1
ATOM 522 O O . ALA A 1 69 ? -5.002 8.319 8.457 1.00 98.38 69 ALA A O 1
ATOM 523 N N . GLY A 1 70 ? -3.228 7.039 8.945 1.00 98.44 70 GLY A N 1
ATOM 524 C CA . GLY A 1 70 ? -3.927 6.171 9.898 1.00 98.44 70 GLY A CA 1
ATOM 525 C C . GLY A 1 70 ? -4.907 5.172 9.269 1.00 98.44 70 GLY A C 1
ATOM 526 O O . GLY A 1 70 ? -5.474 4.370 9.998 1.00 98.44 70 GLY A O 1
ATOM 527 N N . ASN A 1 71 ? -5.096 5.202 7.946 1.00 98.44 71 ASN A N 1
ATOM 528 C CA . ASN A 1 71 ? -6.050 4.361 7.218 1.00 98.44 71 ASN A CA 1
ATOM 529 C C . ASN A 1 71 ? -5.342 3.321 6.333 1.00 98.44 71 ASN A C 1
ATOM 531 O O . ASN A 1 71 ? -5.713 2.151 6.313 1.00 98.44 71 ASN A O 1
ATOM 535 N N . VAL A 1 72 ? -4.287 3.719 5.615 1.00 98.75 72 VAL A N 1
ATOM 536 C CA . VAL A 1 72 ? -3.537 2.792 4.756 1.00 98.75 72 VAL A CA 1
ATOM 537 C C . VAL A 1 72 ? -2.603 1.926 5.598 1.00 98.75 72 VAL A C 1
ATOM 539 O O . VAL A 1 72 ? -1.700 2.437 6.264 1.00 98.75 72 VAL A O 1
ATOM 542 N N . HIS A 1 73 ? -2.784 0.609 5.507 1.00 98.81 73 HIS A N 1
ATOM 543 C CA . HIS A 1 73 ? -1.928 -0.413 6.112 1.00 98.81 73 HIS A CA 1
ATOM 544 C C . HIS A 1 73 ? -1.239 -1.186 4.991 1.00 98.81 73 HIS A C 1
ATOM 546 O O . HIS A 1 73 ? -1.885 -1.969 4.293 1.00 98.81 73 HIS A O 1
ATOM 552 N N . ALA A 1 74 ? 0.057 -0.960 4.760 1.00 98.75 74 ALA A N 1
ATOM 553 C CA . ALA A 1 74 ? 0.712 -1.500 3.570 1.00 98.75 74 ALA A CA 1
ATOM 554 C C . ALA A 1 74 ? 2.202 -1.795 3.739 1.00 98.75 74 ALA A C 1
ATOM 556 O O . ALA A 1 74 ? 2.962 -1.071 4.386 1.00 98.75 74 ALA A O 1
ATOM 557 N N . LYS A 1 75 ? 2.648 -2.854 3.061 1.00 98.62 75 LYS A N 1
ATOM 558 C CA . LYS A 1 75 ? 4.055 -3.222 2.974 1.00 98.62 75 LYS A CA 1
ATOM 559 C C . LYS A 1 75 ? 4.732 -2.481 1.825 1.00 98.62 75 LYS A C 1
ATOM 561 O O . LYS A 1 75 ? 4.231 -2.424 0.704 1.00 98.62 75 LYS A O 1
ATOM 566 N N . THR A 1 76 ? 5.921 -1.962 2.111 1.00 98.25 76 THR A N 1
ATOM 567 C CA . THR A 1 76 ? 6.810 -1.329 1.129 1.00 98.25 76 THR A CA 1
ATOM 568 C C . THR A 1 76 ? 7.820 -2.317 0.543 1.00 98.25 76 THR A C 1
ATOM 570 O O . THR A 1 76 ? 8.285 -3.225 1.240 1.00 98.25 76 THR A O 1
ATOM 573 N N . GLY A 1 77 ? 8.212 -2.103 -0.711 1.00 97.12 77 GLY A N 1
ATOM 574 C CA . GLY A 1 77 ? 9.365 -2.736 -1.356 1.00 97.12 77 GLY A CA 1
ATOM 575 C C . GLY A 1 77 ? 10.182 -1.689 -2.108 1.00 97.12 77 GLY A C 1
ATOM 576 O O . GLY A 1 77 ? 9.625 -0.738 -2.657 1.00 97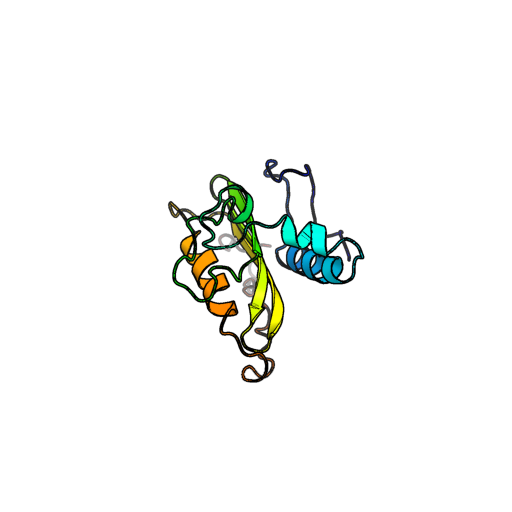.12 77 GLY A O 1
ATOM 577 N N . SER A 1 78 ? 11.513 -1.776 -2.063 1.00 95.75 78 SER A N 1
ATOM 578 C CA . SER A 1 78 ? 12.398 -0.813 -2.735 1.00 95.75 78 SER A CA 1
ATOM 579 C C . SER A 1 78 ? 13.759 -1.421 -3.040 1.00 95.75 78 SER A C 1
ATOM 581 O O . SER A 1 78 ? 14.451 -1.866 -2.129 1.00 95.75 78 SER A O 1
ATOM 583 N N . LEU A 1 79 ? 14.144 -1.386 -4.312 1.00 95.44 79 LEU A N 1
ATOM 584 C CA . LEU A 1 79 ? 15.479 -1.690 -4.828 1.00 95.44 79 LEU A CA 1
ATOM 585 C C . LEU A 1 79 ? 15.807 -0.679 -5.937 1.00 95.44 79 LEU A C 1
ATOM 587 O O . LEU A 1 79 ? 14.947 0.080 -6.378 1.00 95.44 79 LEU A O 1
ATOM 591 N N . THR A 1 80 ? 17.042 -0.661 -6.436 1.00 94.75 80 THR A N 1
ATOM 592 C CA . THR A 1 80 ? 17.390 0.190 -7.585 1.00 94.75 80 THR A CA 1
ATOM 593 C C . THR A 1 80 ? 16.509 -0.143 -8.792 1.00 94.75 80 THR A C 1
ATOM 595 O O . THR A 1 80 ? 16.568 -1.270 -9.299 1.00 94.75 80 THR A O 1
ATOM 598 N N . GLY A 1 81 ? 15.723 0.844 -9.238 1.00 94.88 81 GLY A N 1
ATOM 599 C CA . GLY A 1 81 ? 14.782 0.733 -10.355 1.00 94.88 81 GLY A CA 1
ATOM 600 C C . GLY A 1 81 ? 13.486 -0.019 -10.032 1.00 94.88 81 GLY A C 1
ATOM 601 O O . GLY A 1 81 ? 12.734 -0.316 -10.956 1.00 94.88 81 GLY A O 1
ATOM 602 N N . VAL A 1 82 ? 13.219 -0.355 -8.763 1.00 97.12 82 VAL A N 1
ATOM 603 C CA . VAL A 1 82 ? 12.013 -1.089 -8.342 1.00 97.12 82 VAL A CA 1
ATOM 604 C C . VAL A 1 82 ? 11.418 -0.466 -7.084 1.00 97.12 82 VAL A C 1
ATOM 606 O O . VAL A 1 82 ? 12.111 -0.279 -6.085 1.00 97.12 82 VAL A O 1
ATOM 609 N N . SER A 1 83 ? 10.120 -0.181 -7.103 1.00 98.00 83 SER A N 1
ATOM 610 C CA . SER A 1 83 ? 9.378 0.277 -5.929 1.00 98.00 83 SER A CA 1
ATOM 611 C C . SER A 1 83 ? 7.991 -0.350 -5.924 1.00 98.00 83 SER A C 1
ATOM 613 O O . SER A 1 83 ? 7.387 -0.564 -6.975 1.00 98.00 83 SER A O 1
ATOM 615 N N . SER A 1 84 ? 7.507 -0.703 -4.740 1.00 98.12 84 SER A N 1
ATOM 616 C CA . SER A 1 84 ? 6.181 -1.284 -4.586 1.00 98.12 84 SER A CA 1
ATOM 617 C C . SER A 1 84 ? 5.527 -0.879 -3.274 1.00 98.12 84 SER A C 1
ATOM 619 O O . SER A 1 84 ? 6.189 -0.729 -2.239 1.00 98.12 84 SER A O 1
ATOM 621 N N . LEU A 1 85 ? 4.202 -0.801 -3.308 1.00 98.75 85 LEU A N 1
ATOM 622 C CA . LEU A 1 85 ? 3.343 -0.583 -2.152 1.00 98.75 85 LEU A CA 1
ATOM 623 C C . LEU A 1 85 ? 2.113 -1.476 -2.301 1.00 98.75 85 LEU A C 1
ATOM 625 O O . LEU A 1 85 ? 1.404 -1.392 -3.299 1.00 98.75 85 LEU A O 1
ATOM 629 N N . SER A 1 86 ? 1.889 -2.388 -1.361 1.00 98.81 86 SER A N 1
ATOM 630 C CA . SER A 1 86 ? 0.738 -3.301 -1.398 1.00 98.81 86 SER A CA 1
ATOM 631 C C . SER A 1 86 ? 0.156 -3.471 -0.007 1.00 98.81 86 SER A C 1
ATOM 633 O O . SER A 1 86 ? 0.907 -3.593 0.964 1.00 98.81 86 SER A O 1
ATOM 635 N N . GLY A 1 87 ? -1.166 -3.477 0.096 1.00 98.62 87 GLY A N 1
ATOM 636 C CA . GLY A 1 87 ? -1.849 -3.556 1.378 1.00 98.62 87 GLY A CA 1
ATOM 637 C C . GLY A 1 87 ? -3.323 -3.216 1.274 1.00 98.62 87 GLY A C 1
ATOM 638 O O . GLY A 1 87 ? -3.961 -3.500 0.260 1.00 98.62 87 GLY A O 1
ATOM 639 N N . TYR A 1 88 ? -3.839 -2.607 2.334 1.00 98.75 88 TYR A N 1
ATOM 640 C CA . TYR A 1 88 ? -5.249 -2.295 2.487 1.00 98.75 88 TYR A CA 1
ATOM 641 C C . TYR A 1 88 ? -5.491 -0.805 2.704 1.00 98.75 88 TYR A C 1
ATOM 643 O O . TYR A 1 88 ? -4.630 -0.082 3.214 1.00 98.75 88 TYR A O 1
ATOM 651 N N . VAL A 1 89 ? -6.691 -0.374 2.335 1.00 98.44 89 VAL A N 1
ATOM 652 C CA . VAL A 1 89 ? -7.236 0.955 2.609 1.00 98.44 89 VAL A CA 1
ATOM 653 C C . VAL A 1 89 ? -8.736 0.827 2.834 1.00 98.44 89 VAL A C 1
ATOM 655 O O . VAL A 1 89 ? -9.415 0.117 2.091 1.00 98.44 89 VAL A O 1
ATOM 658 N N . THR A 1 90 ? -9.257 1.481 3.864 1.00 98.06 90 THR A N 1
ATOM 659 C CA . THR A 1 90 ? -10.703 1.564 4.086 1.00 98.06 90 THR A CA 1
ATOM 660 C C . THR A 1 90 ? -11.246 2.719 3.255 1.00 98.06 90 THR A C 1
ATOM 662 O O . THR A 1 90 ? -10.815 3.861 3.428 1.00 98.06 90 THR A O 1
ATOM 665 N N . ALA A 1 91 ? -12.140 2.406 2.322 1.00 97.19 91 ALA A N 1
ATOM 666 C CA . ALA A 1 91 ? -12.806 3.370 1.455 1.00 97.19 91 ALA A CA 1
ATOM 667 C C . ALA A 1 91 ? -13.895 4.157 2.209 1.00 97.19 91 ALA A C 1
ATOM 669 O O . ALA A 1 91 ? -14.292 3.786 3.318 1.00 97.19 91 ALA A O 1
ATOM 670 N N . ALA A 1 92 ? -14.407 5.233 1.607 1.00 95.69 92 ALA A N 1
ATOM 671 C CA . ALA A 1 92 ? -15.417 6.096 2.225 1.00 95.69 92 ALA A CA 1
ATOM 672 C C . ALA A 1 92 ? -16.759 5.378 2.456 1.00 95.69 92 ALA A C 1
ATOM 674 O O . ALA A 1 92 ? -17.495 5.719 3.380 1.00 95.69 92 ALA A O 1
ATOM 675 N N . ASP A 1 93 ? -17.056 4.354 1.655 1.00 93.69 93 ASP A N 1
ATOM 676 C CA . ASP A 1 93 ? -18.223 3.479 1.813 1.00 93.69 93 ASP A CA 1
ATOM 677 C C . ASP A 1 93 ? -18.057 2.407 2.913 1.00 93.69 93 ASP A C 1
ATOM 679 O O . ASP A 1 93 ? -18.975 1.617 3.154 1.00 93.69 93 ASP A O 1
ATOM 683 N N . GLY A 1 94 ? -16.905 2.384 3.593 1.00 94.94 94 GLY A N 1
ATOM 684 C CA . GLY A 1 94 ? -16.562 1.448 4.664 1.00 94.94 94 GLY A CA 1
ATOM 685 C C . GLY A 1 94 ? -15.980 0.119 4.182 1.00 94.94 94 GLY A C 1
ATOM 686 O O . GLY A 1 94 ? -15.636 -0.732 5.007 1.00 94.94 94 GLY A O 1
ATOM 687 N N . HIS A 1 95 ? -15.846 -0.098 2.871 1.00 94.88 95 HIS A N 1
ATOM 688 C CA . HIS A 1 95 ? -15.261 -1.327 2.351 1.00 94.88 95 HIS A CA 1
ATOM 689 C C . HIS A 1 95 ? -13.736 -1.304 2.499 1.00 94.88 95 HIS A C 1
ATOM 691 O O . HIS A 1 95 ? -13.055 -0.362 2.096 1.00 94.88 95 HIS A O 1
ATOM 697 N N . LEU A 1 96 ? -13.178 -2.390 3.040 1.00 96.38 96 LEU A N 1
ATOM 698 C CA . LEU A 1 96 ? -11.733 -2.596 3.070 1.00 96.38 96 LEU A CA 1
ATOM 699 C C . LEU A 1 96 ? -11.255 -3.067 1.692 1.00 96.38 96 LEU A C 1
ATOM 701 O O . LEU A 1 96 ? -11.492 -4.215 1.301 1.00 96.38 96 LEU A O 1
ATOM 705 N N . LEU A 1 97 ? -10.582 -2.185 0.961 1.00 97.56 97 LEU A N 1
ATOM 706 C CA . LEU A 1 97 ? -10.023 -2.464 -0.355 1.00 97.56 97 LEU A CA 1
ATOM 707 C C . LEU A 1 97 ? -8.611 -3.036 -0.219 1.00 97.56 97 LEU A C 1
ATOM 709 O O . LEU A 1 97 ? -7.795 -2.510 0.534 1.00 97.56 97 LEU A O 1
ATOM 713 N N . ALA A 1 98 ? -8.305 -4.079 -0.990 1.00 98.12 98 ALA A N 1
ATOM 714 C CA . ALA A 1 98 ? -6.942 -4.566 -1.182 1.00 98.12 98 ALA A CA 1
ATOM 715 C C . ALA A 1 98 ? -6.352 -3.959 -2.461 1.00 98.12 98 ALA A C 1
ATOM 717 O O . ALA A 1 98 ? -7.008 -3.944 -3.503 1.00 98.12 98 ALA A O 1
ATOM 718 N N . PHE A 1 99 ? -5.104 -3.497 -2.406 1.00 98.50 99 PHE A N 1
ATOM 719 C CA . PHE A 1 99 ? -4.424 -2.906 -3.556 1.00 98.50 99 PHE A CA 1
ATOM 720 C C . PHE A 1 99 ? -2.967 -3.365 -3.663 1.00 98.50 99 PHE A C 1
ATOM 722 O O . PHE A 1 99 ? -2.327 -3.755 -2.683 1.00 98.50 99 PHE A O 1
ATOM 729 N N . SER A 1 100 ? -2.425 -3.287 -4.879 1.00 98.62 100 SER A N 1
ATOM 730 C CA . SER A 1 100 ? -1.011 -3.533 -5.147 1.00 98.62 100 SER A CA 1
ATOM 731 C C . SER A 1 100 ? -0.513 -2.623 -6.262 1.00 98.62 100 SER A C 1
ATOM 733 O O . SER A 1 100 ? -1.056 -2.618 -7.366 1.00 98.62 100 SER A O 1
ATOM 735 N N . VAL A 1 101 ? 0.538 -1.866 -5.963 1.00 98.44 101 VAL A N 1
ATOM 736 C CA . VAL A 1 101 ? 1.282 -1.040 -6.912 1.00 98.44 101 VAL A CA 1
ATOM 737 C C . VAL A 1 101 ? 2.692 -1.609 -7.012 1.00 98.44 101 VAL A C 1
ATOM 739 O O . VAL A 1 101 ? 3.391 -1.721 -6.003 1.00 98.44 101 VAL A O 1
ATOM 742 N N . VAL A 1 102 ? 3.107 -1.974 -8.226 1.00 97.81 102 VAL A N 1
ATOM 743 C CA . VAL A 1 102 ? 4.446 -2.497 -8.527 1.00 97.81 102 VAL A CA 1
ATOM 744 C C . VAL A 1 102 ? 5.013 -1.715 -9.703 1.00 97.81 102 VAL A C 1
ATOM 746 O O . VAL A 1 102 ? 4.455 -1.744 -10.798 1.00 97.81 102 VAL A O 1
ATOM 749 N N . LEU A 1 103 ? 6.121 -1.017 -9.472 1.00 97.62 103 LEU A N 1
ATOM 750 C CA . LEU A 1 103 ? 6.780 -0.151 -10.443 1.00 97.62 103 LEU A CA 1
ATOM 751 C C . LEU A 1 103 ? 8.200 -0.662 -10.676 1.00 97.62 103 LEU A C 1
ATOM 753 O O . LEU A 1 103 ? 9.007 -0.710 -9.749 1.00 97.62 103 LEU A O 1
ATOM 757 N N . ASN A 1 104 ? 8.503 -1.024 -11.920 1.00 96.75 104 ASN A N 1
ATOM 758 C CA . ASN A 1 104 ? 9.810 -1.522 -12.344 1.00 96.75 104 ASN A CA 1
ATOM 759 C C . ASN A 1 104 ? 10.408 -0.602 -13.412 1.00 96.75 104 ASN A C 1
ATOM 761 O O . ASN A 1 104 ? 9.677 0.058 -14.146 1.00 96.75 104 ASN A O 1
ATOM 765 N N . ASN A 1 105 ? 11.734 -0.620 -13.533 1.00 95.94 105 ASN A N 1
ATOM 766 C CA . ASN A 1 105 ? 12.509 0.047 -14.582 1.00 95.94 105 ASN A CA 1
ATOM 767 C C . ASN A 1 105 ? 12.276 1.565 -14.676 1.00 95.94 105 ASN A C 1
ATOM 769 O O . ASN A 1 105 ? 12.421 2.151 -15.747 1.00 95.94 105 ASN A O 1
ATOM 773 N N . TYR A 1 106 ? 11.926 2.218 -13.566 1.00 94.94 106 TYR A N 1
ATOM 774 C CA . TYR A 1 106 ? 11.825 3.673 -13.542 1.00 94.94 106 TYR A CA 1
ATOM 775 C C . TYR A 1 106 ? 13.221 4.309 -13.466 1.00 94.94 106 TYR A C 1
ATOM 777 O O . TYR A 1 106 ? 14.117 3.795 -12.796 1.00 94.94 106 TYR A O 1
ATOM 785 N N . VAL A 1 107 ? 13.386 5.453 -14.133 1.00 93.31 107 VAL A N 1
ATOM 786 C CA . VAL A 1 107 ? 14.643 6.228 -14.153 1.00 93.31 107 VAL A CA 1
ATOM 787 C C . VAL A 1 107 ? 14.632 7.434 -13.209 1.00 93.31 107 VAL A C 1
ATOM 789 O O . VAL A 1 107 ? 15.669 8.042 -12.965 1.00 93.31 107 VAL A O 1
ATOM 792 N N . ALA A 1 108 ? 13.464 7.788 -12.665 1.00 93.38 108 ALA A N 1
ATOM 793 C CA . ALA A 1 108 ? 13.326 8.859 -11.683 1.00 93.38 108 ALA A CA 1
ATOM 794 C C . ALA A 1 108 ? 14.064 8.531 -10.370 1.00 93.38 108 ALA A C 1
ATOM 796 O O . ALA A 1 108 ? 14.251 7.369 -10.019 1.00 93.38 108 ALA A O 1
ATOM 797 N N . SER A 1 109 ? 14.423 9.554 -9.590 1.00 91.88 109 SER A N 1
ATOM 798 C CA . SER A 1 109 ? 15.059 9.364 -8.275 1.00 91.88 109 SER A CA 1
ATOM 799 C C . SER A 1 109 ? 14.138 8.671 -7.262 1.00 91.88 109 SER A C 1
ATOM 801 O O . SER A 1 109 ? 14.601 7.948 -6.380 1.00 91.88 109 SER A O 1
ATOM 803 N N . SER A 1 110 ? 12.824 8.865 -7.390 1.00 94.00 110 SER A N 1
ATOM 804 C CA . SER A 1 110 ? 11.807 8.217 -6.569 1.00 94.00 110 SER A CA 1
ATOM 805 C C . SER A 1 110 ? 10.458 8.223 -7.281 1.00 94.00 110 SER A C 1
ATOM 807 O O . SER A 1 110 ? 10.085 9.208 -7.910 1.00 94.00 110 SER A O 1
ATOM 809 N N . VAL A 1 111 ? 9.702 7.138 -7.120 1.00 97.38 111 VAL A N 1
ATOM 810 C CA . VAL A 1 111 ? 8.305 7.008 -7.576 1.00 97.38 111 VAL A CA 1
ATOM 811 C C . VAL A 1 111 ? 7.324 6.858 -6.409 1.00 97.38 111 VAL A C 1
ATOM 813 O O . VAL A 1 111 ? 6.137 6.623 -6.606 1.00 97.38 111 VAL A O 1
ATOM 816 N N . LYS A 1 112 ? 7.797 7.037 -5.169 1.00 97.00 112 LYS A N 1
ATOM 817 C CA . LYS A 1 112 ? 6.976 6.883 -3.956 1.00 97.00 112 LYS A CA 1
ATOM 818 C C . LYS A 1 112 ? 5.815 7.869 -3.889 1.00 97.00 112 LYS A C 1
ATOM 820 O O . LYS A 1 112 ? 4.767 7.523 -3.364 1.00 97.00 112 LYS A O 1
ATOM 825 N N . GLY A 1 113 ? 5.984 9.063 -4.458 1.00 97.44 113 GLY A N 1
ATOM 826 C CA . GLY A 1 113 ? 4.900 10.038 -4.566 1.00 97.44 113 GLY A CA 1
ATOM 827 C C . GLY A 1 113 ? 3.732 9.531 -5.417 1.00 97.44 113 GLY A C 1
ATOM 828 O O . GLY A 1 113 ? 2.586 9.770 -5.063 1.00 97.44 113 GLY A O 1
ATOM 829 N N . LEU A 1 114 ? 4.008 8.768 -6.482 1.00 97.56 114 LEU A N 1
ATOM 830 C CA . LEU A 1 114 ? 2.966 8.159 -7.313 1.00 97.56 114 LEU A CA 1
ATOM 831 C C . LEU A 1 114 ? 2.233 7.044 -6.554 1.00 97.56 114 LEU A C 1
ATOM 833 O O . LEU A 1 114 ? 1.008 6.977 -6.587 1.00 97.56 114 LEU A O 1
ATOM 837 N N . GLU A 1 115 ? 2.973 6.202 -5.826 1.00 98.19 115 GLU A N 1
ATOM 838 C CA . GLU A 1 115 ? 2.374 5.201 -4.929 1.00 98.19 115 GLU A CA 1
ATOM 839 C C . GLU A 1 115 ? 1.468 5.861 -3.877 1.00 98.19 115 GLU A C 1
ATOM 841 O O . GLU A 1 115 ? 0.358 5.386 -3.640 1.00 98.19 115 GLU A O 1
ATOM 846 N N . ASP A 1 116 ? 1.932 6.962 -3.270 1.00 98.44 116 ASP A N 1
ATOM 847 C CA . ASP A 1 116 ? 1.179 7.721 -2.266 1.00 98.44 116 ASP A CA 1
ATOM 848 C C . ASP A 1 116 ? -0.095 8.312 -2.875 1.00 98.44 116 ASP A C 1
ATOM 850 O O . ASP A 1 116 ? -1.161 8.169 -2.290 1.00 98.44 116 ASP A O 1
ATOM 854 N N . GLN A 1 117 ? -0.021 8.922 -4.062 1.00 98.38 117 GLN A N 1
ATOM 855 C CA . GLN A 1 117 ? -1.192 9.483 -4.744 1.00 98.38 117 GLN A CA 1
ATOM 856 C C . GLN A 1 117 ? -2.258 8.427 -5.044 1.00 98.38 117 GLN A C 1
ATOM 858 O O . GLN A 1 117 ? -3.439 8.691 -4.831 1.00 98.38 117 GLN A O 1
ATOM 863 N N . ILE A 1 118 ? -1.859 7.229 -5.483 1.00 98.06 118 ILE A N 1
ATOM 864 C CA . ILE A 1 118 ? -2.797 6.120 -5.709 1.00 98.06 118 ILE A CA 1
ATOM 865 C C . ILE A 1 118 ? -3.458 5.714 -4.387 1.00 98.06 118 ILE A C 1
ATOM 867 O O . ILE A 1 118 ? -4.681 5.633 -4.316 1.00 98.06 118 ILE A O 1
ATOM 871 N N . ALA A 1 119 ? -2.675 5.503 -3.325 1.00 97.94 119 ALA A N 1
ATOM 872 C CA . ALA A 1 119 ? -3.211 5.106 -2.023 1.00 97.94 119 ALA A CA 1
ATOM 873 C C . ALA A 1 119 ? -4.136 6.180 -1.415 1.00 97.94 119 ALA A C 1
ATOM 875 O O . ALA A 1 119 ? -5.187 5.855 -0.865 1.00 97.94 119 ALA A O 1
ATOM 876 N N . ILE A 1 120 ? -3.782 7.460 -1.565 1.00 98.38 120 ILE A N 1
ATOM 877 C CA . ILE A 1 120 ? -4.601 8.603 -1.146 1.00 98.38 120 ILE A CA 1
ATOM 878 C C . ILE A 1 120 ? -5.912 8.651 -1.929 1.00 98.38 120 ILE A C 1
ATOM 880 O O . ILE A 1 120 ? -6.948 8.900 -1.323 1.00 98.38 120 ILE A O 1
ATOM 884 N N . ALA A 1 121 ? -5.890 8.399 -3.240 1.00 97.81 121 ALA A N 1
ATOM 885 C CA . ALA A 1 121 ? -7.085 8.433 -4.083 1.00 97.81 121 ALA A CA 1
ATOM 886 C C . ALA A 1 121 ? -8.088 7.311 -3.761 1.00 97.81 121 ALA A C 1
ATOM 888 O O . ALA A 1 121 ? -9.285 7.485 -3.976 1.00 97.81 121 ALA A O 1
ATOM 889 N N . LEU A 1 122 ? -7.620 6.181 -3.220 1.00 97.12 122 LEU A N 1
ATOM 890 C CA . LEU A 1 122 ? -8.486 5.071 -2.813 1.00 97.12 122 LEU A CA 1
ATOM 891 C C . LEU A 1 122 ? -9.225 5.328 -1.491 1.00 97.12 122 LEU A C 1
ATOM 893 O O . LEU A 1 122 ? -10.304 4.783 -1.291 1.00 97.12 122 LEU A O 1
ATOM 897 N N . ALA A 1 123 ? -8.680 6.145 -0.587 1.00 96.94 123 ALA A N 1
ATOM 898 C CA . ALA A 1 123 ? -9.299 6.410 0.715 1.00 96.94 123 ALA A CA 1
ATOM 899 C C . ALA A 1 123 ? -10.680 7.106 0.629 1.00 96.94 123 ALA A C 1
ATOM 901 O O . ALA A 1 123 ? -11.603 6.656 1.303 1.00 96.94 123 ALA A O 1
ATOM 902 N N . PRO A 1 124 ? -10.883 8.158 -0.191 1.00 95.50 124 PRO A N 1
ATOM 903 C CA . PRO A 1 124 ? -12.195 8.778 -0.367 1.00 95.50 124 PRO A CA 1
ATOM 904 C C . PRO A 1 124 ? -13.076 8.061 -1.404 1.00 95.50 124 PRO A C 1
ATOM 906 O O . PRO A 1 124 ? -14.140 8.576 -1.737 1.00 95.50 124 PRO A O 1
ATOM 909 N N . TYR A 1 125 ? -12.641 6.925 -1.963 1.00 93.50 125 TYR A N 1
ATOM 910 C CA . TYR A 1 125 ? -13.417 6.202 -2.970 1.00 93.50 125 TYR A CA 1
ATOM 911 C C . TYR A 1 125 ? -14.767 5.746 -2.398 1.00 93.50 125 TYR A C 1
ATOM 913 O O . TYR A 1 125 ? -14.832 5.249 -1.277 1.00 93.50 125 TYR A O 1
ATOM 921 N N . ASP A 1 126 ? -15.832 5.892 -3.186 1.00 91.56 126 ASP A N 1
ATOM 922 C CA . ASP A 1 126 ? -17.163 5.360 -2.889 1.00 91.56 126 ASP A CA 1
ATOM 923 C C . ASP A 1 126 ? -17.594 4.439 -4.036 1.00 91.56 126 ASP A C 1
ATOM 925 O O . ASP A 1 126 ? -17.917 4.899 -5.140 1.00 91.56 126 ASP A O 1
ATOM 929 N N . GLY A 1 127 ? -17.615 3.131 -3.780 1.00 73.19 127 GLY A N 1
ATOM 930 C CA . GLY A 1 127 ? -17.977 2.111 -4.761 1.00 73.19 127 GLY A CA 1
ATOM 931 C C . GLY A 1 127 ? -19.440 2.159 -5.202 1.00 73.19 127 GLY A C 1
ATOM 932 O O . GLY A 1 127 ? -19.787 1.535 -6.204 1.00 73.19 127 GLY A O 1
ATOM 933 N N . ARG A 1 128 ? -20.304 2.920 -4.516 1.00 69.12 128 ARG A N 1
ATOM 934 C CA . ARG A 1 128 ? -21.698 3.152 -4.939 1.00 69.12 128 ARG A CA 1
ATOM 935 C C . ARG A 1 128 ? -21.798 4.201 -6.042 1.00 69.12 128 ARG A C 1
ATOM 937 O O . ARG A 1 128 ? -22.731 4.158 -6.839 1.00 69.12 128 ARG A O 1
ATOM 944 N N . SER A 1 129 ? -20.835 5.120 -6.099 1.00 62.06 129 SER A N 1
ATOM 945 C CA . SER A 1 129 ? -20.763 6.182 -7.111 1.00 62.06 129 SER A CA 1
ATOM 946 C C . SER A 1 129 ? -20.087 5.722 -8.410 1.00 62.06 129 SER A C 1
ATOM 948 O O . SER A 1 129 ? -20.404 6.208 -9.496 1.00 62.06 129 SER A O 1
ATOM 950 N N . ALA A 1 130 ? -19.195 4.735 -8.318 1.00 57.38 130 ALA A N 1
ATOM 951 C CA . ALA A 1 130 ? -18.461 4.178 -9.443 1.00 57.38 130 ALA A CA 1
ATOM 952 C C . ALA A 1 130 ? -19.151 2.911 -9.968 1.00 57.38 130 ALA A C 1
ATOM 954 O O . ALA A 1 130 ? -18.734 1.787 -9.686 1.00 57.38 130 ALA A O 1
ATOM 955 N N . GLY A 1 131 ? -20.204 3.087 -10.770 1.00 44.81 131 GLY A N 1
ATOM 956 C CA . GLY A 1 131 ? -20.732 2.001 -11.595 1.00 44.81 131 GLY A CA 1
ATOM 957 C C . GLY A 1 131 ? -19.587 1.336 -12.365 1.00 44.81 131 GLY A C 1
ATOM 958 O O . GLY A 1 131 ? -18.816 2.027 -13.021 1.00 44.81 131 GLY A O 1
ATOM 959 N N . ALA A 1 132 ? -19.458 0.016 -12.210 1.00 47.91 132 ALA A N 1
ATOM 960 C CA . ALA A 1 132 ? -18.409 -0.888 -12.688 1.00 47.91 132 ALA A CA 1
ATOM 961 C C . ALA A 1 132 ? -17.745 -0.538 -14.042 1.00 47.91 132 ALA A C 1
ATOM 963 O O . ALA A 1 132 ? -17.906 -1.251 -15.033 1.00 47.91 132 ALA A O 1
ATOM 964 N N . ALA A 1 133 ? -16.912 0.497 -14.090 1.00 45.75 133 ALA A N 1
ATOM 965 C CA . ALA A 1 133 ? -16.011 0.735 -15.202 1.00 45.75 133 ALA A CA 1
ATOM 966 C C . ALA A 1 133 ? -14.808 -0.192 -15.017 1.00 45.75 133 ALA A C 1
ATOM 968 O O . ALA A 1 133 ? -13.758 0.195 -14.504 1.00 45.75 133 ALA A O 1
ATOM 969 N N . ARG A 1 134 ? -14.966 -1.462 -15.406 1.00 48.31 134 ARG A N 1
ATOM 970 C CA . ARG A 1 134 ? -13.805 -2.307 -15.687 1.00 48.31 134 ARG A CA 1
ATOM 971 C C . ARG A 1 134 ? -13.062 -1.636 -16.834 1.00 48.31 134 ARG A C 1
ATOM 973 O O . ARG A 1 134 ? -13.482 -1.744 -17.982 1.00 48.31 134 ARG A O 1
ATOM 980 N N . VAL A 1 135 ? -11.975 -0.934 -16.527 1.00 50.66 135 VAL A N 1
ATOM 981 C CA . VAL A 1 135 ? -10.987 -0.587 -17.546 1.00 50.66 135 VAL A CA 1
ATOM 982 C C . VAL A 1 135 ? -10.480 -1.925 -18.065 1.00 50.66 135 VAL A C 1
ATOM 984 O O . VAL A 1 135 ? -9.834 -2.677 -17.331 1.00 50.66 135 VAL A O 1
ATOM 987 N N . ALA A 1 136 ? -10.881 -2.279 -19.287 1.00 41.78 136 ALA A N 1
ATOM 988 C CA . ALA A 1 136 ? -10.333 -3.440 -19.964 1.00 41.78 136 ALA A CA 1
ATOM 989 C C . ALA A 1 136 ? -8.799 -3.324 -19.926 1.00 41.78 136 ALA A C 1
ATOM 991 O O . ALA A 1 136 ? -8.285 -2.204 -20.033 1.00 41.78 136 ALA A O 1
ATOM 992 N N . PRO A 1 137 ? -8.060 -4.434 -19.739 1.00 47.50 137 PRO A N 1
ATOM 993 C CA . PRO A 1 137 ? -6.612 -4.391 -19.851 1.00 47.50 137 PRO A CA 1
ATOM 994 C C . PRO A 1 137 ? -6.250 -3.659 -21.149 1.00 47.50 137 PRO A C 1
ATOM 996 O O . PRO A 1 137 ? -6.923 -3.906 -22.155 1.00 47.50 137 PRO A O 1
ATOM 999 N N . PRO A 1 138 ? -5.248 -2.759 -21.144 1.00 51.75 138 PRO A N 1
ATOM 1000 C CA . PRO A 1 138 ? -4.817 -2.116 -22.374 1.00 51.75 138 PRO A CA 1
ATOM 1001 C C . PRO A 1 138 ? -4.549 -3.219 -23.392 1.00 51.75 138 PRO A C 1
ATOM 1003 O O . PRO A 1 138 ? -3.775 -4.142 -23.121 1.00 51.75 138 PRO A O 1
ATOM 1006 N N . THR A 1 139 ? -5.260 -3.164 -24.517 1.00 56.28 139 THR A N 1
ATOM 1007 C CA . THR A 1 139 ? -5.062 -4.090 -25.624 1.00 56.28 139 THR A CA 1
ATOM 1008 C C . THR A 1 139 ? -3.574 -4.061 -25.943 1.00 56.28 139 THR A C 1
ATOM 1010 O O . THR A 1 139 ? -3.009 -2.977 -26.113 1.00 56.28 139 THR A O 1
ATOM 1013 N N . ALA A 1 140 ? -2.918 -5.225 -25.937 1.00 54.28 140 ALA A N 1
ATOM 1014 C CA . ALA A 1 140 ? -1.521 -5.298 -26.340 1.00 54.28 140 ALA A CA 1
ATOM 1015 C C . ALA A 1 140 ? -1.383 -4.581 -27.696 1.00 54.28 140 ALA A C 1
ATOM 1017 O O . ALA A 1 140 ? -2.267 -4.765 -28.540 1.00 54.28 140 ALA A O 1
ATOM 1018 N N . PRO A 1 141 ? -0.353 -3.738 -27.900 1.00 60.56 141 PRO A N 1
ATOM 1019 C CA . PRO A 1 141 ? -0.173 -3.063 -29.175 1.00 60.56 141 PRO A CA 1
ATOM 1020 C C . PRO A 1 141 ? -0.173 -4.119 -30.278 1.00 60.56 141 PRO A C 1
ATOM 1022 O O . PRO A 1 141 ? 0.566 -5.105 -30.198 1.00 60.56 141 PRO A O 1
ATOM 1025 N N . GLU A 1 142 ? -1.056 -3.940 -31.259 1.00 57.00 142 GLU A N 1
ATOM 1026 C CA . GLU A 1 142 ? -1.155 -4.834 -32.403 1.00 57.00 142 GLU A CA 1
ATOM 1027 C C . GLU A 1 142 ? 0.227 -4.893 -33.054 1.00 57.00 142 GLU A C 1
ATOM 1029 O O . GLU A 1 142 ? 0.785 -3.871 -33.456 1.00 57.00 142 GLU A O 1
ATOM 1034 N N . THR A 1 143 ? 0.836 -6.080 -33.062 1.00 61.19 143 THR A N 1
ATOM 1035 C CA . THR A 1 143 ? 2.123 -6.259 -33.733 1.00 61.19 143 THR A CA 1
ATOM 1036 C C . THR A 1 143 ? 1.852 -6.084 -35.225 1.00 61.19 143 THR A C 1
ATOM 1038 O O . THR A 1 143 ? 0.995 -6.805 -35.745 1.00 61.19 143 THR A O 1
ATOM 1041 N N . PRO A 1 144 ? 2.504 -5.131 -35.920 1.00 63.34 144 PRO A N 1
ATOM 1042 C CA . PRO A 1 144 ? 2.271 -4.935 -37.342 1.00 63.34 144 PRO A CA 1
ATOM 1043 C C . PRO A 1 144 ? 2.531 -6.251 -38.072 1.00 63.34 144 PRO A C 1
ATOM 1045 O O . PRO A 1 144 ? 3.638 -6.784 -38.010 1.00 63.34 144 PRO A O 1
ATOM 1048 N N . ARG A 1 145 ? 1.505 -6.802 -38.727 1.00 61.41 145 ARG A N 1
ATOM 1049 C CA . ARG A 1 145 ? 1.677 -7.966 -39.599 1.00 61.41 145 ARG A CA 1
ATOM 1050 C C . ARG A 1 145 ? 2.521 -7.541 -40.796 1.00 61.41 145 ARG A C 1
ATOM 1052 O O . ARG A 1 145 ? 2.248 -6.503 -41.399 1.00 61.41 145 ARG A O 1
ATOM 1059 N N . THR A 1 146 ? 3.533 -8.334 -41.134 1.00 64.56 146 THR A N 1
ATOM 1060 C CA . THR A 1 146 ? 4.328 -8.139 -42.348 1.00 64.56 146 THR A CA 1
ATOM 1061 C C . THR A 1 146 ? 3.388 -8.110 -43.561 1.00 64.56 146 THR A C 1
ATOM 1063 O O . THR A 1 146 ? 2.526 -8.988 -43.658 1.00 64.56 146 THR A O 1
ATOM 1066 N N . PRO A 1 147 ? 3.492 -7.120 -44.467 1.00 73.69 147 PRO A N 1
ATOM 1067 C CA . PRO A 1 147 ? 2.688 -7.097 -45.686 1.00 73.69 147 PRO A CA 1
ATOM 1068 C C . PRO A 1 147 ? 2.884 -8.380 -46.505 1.00 73.69 147 PRO A C 1
ATOM 1070 O O . PRO A 1 147 ? 4.004 -8.886 -46.604 1.00 73.69 147 PRO A O 1
ATOM 1073 N N . GLU A 1 148 ? 1.807 -8.905 -47.099 1.00 74.00 148 GLU A N 1
ATOM 1074 C CA . GLU A 1 148 ? 1.892 -10.082 -47.971 1.00 74.00 148 GLU A CA 1
ATOM 1075 C C . GLU A 1 148 ? 2.864 -9.817 -49.132 1.00 74.00 148 GLU A C 1
ATOM 1077 O O . GLU A 1 148 ? 2.787 -8.787 -49.802 1.00 74.00 148 GLU A O 1
ATOM 1082 N N . GLY A 1 149 ? 3.799 -10.746 -49.352 1.00 72.56 149 GLY A N 1
ATOM 1083 C CA . GLY A 1 149 ? 4.820 -10.643 -50.400 1.00 72.56 149 GLY A CA 1
ATOM 1084 C C . GLY A 1 149 ? 6.149 -10.007 -49.975 1.00 72.56 149 GLY A C 1
ATOM 1085 O O . GLY A 1 149 ? 6.999 -9.793 -50.837 1.00 72.56 149 GLY A O 1
ATOM 1086 N N . VAL A 1 150 ? 6.363 -9.725 -48.683 1.00 70.56 150 VAL A N 1
ATOM 1087 C CA . VAL A 1 150 ? 7.631 -9.170 -48.174 1.00 70.56 150 VAL A CA 1
ATOM 1088 C C . VAL A 1 150 ? 8.296 -10.134 -47.186 1.00 70.56 150 VAL A C 1
ATOM 1090 O O . VAL A 1 150 ? 7.682 -10.571 -46.216 1.00 70.56 150 VAL A O 1
ATOM 1093 N N . GLU A 1 151 ? 9.569 -10.462 -47.416 1.00 66.25 151 GLU A N 1
ATOM 1094 C CA . GLU A 1 151 ? 10.379 -11.286 -46.510 1.00 66.25 151 GLU A CA 1
ATOM 1095 C C . GLU A 1 151 ? 10.803 -10.507 -45.248 1.00 66.25 151 GLU A C 1
ATOM 1097 O O . GLU A 1 151 ? 11.162 -9.329 -45.309 1.00 66.25 151 GLU A O 1
ATOM 1102 N N . CYS A 1 152 ? 10.831 -11.187 -44.097 1.00 61.75 152 CYS A N 1
ATOM 1103 C CA . CYS A 1 152 ? 11.127 -10.608 -42.776 1.00 61.75 152 CYS A CA 1
ATOM 1104 C C . CYS A 1 152 ? 12.446 -9.823 -42.690 1.00 61.75 152 CYS A C 1
ATOM 1106 O O . CYS A 1 152 ? 12.542 -8.851 -41.945 1.00 61.75 152 CYS A O 1
ATOM 1108 N N . SER A 1 153 ? 13.465 -10.206 -43.463 1.00 67.44 153 SER A N 1
ATOM 1109 C CA . SER A 1 153 ? 14.768 -9.528 -43.495 1.00 67.44 153 SER A CA 1
ATOM 1110 C C . SER A 1 153 ? 14.719 -8.106 -44.064 1.00 67.44 153 SER A C 1
ATOM 1112 O O . SER A 1 153 ? 15.674 -7.350 -43.887 1.00 67.44 153 SER A O 1
ATOM 1114 N N . TRP A 1 154 ? 13.629 -7.729 -44.739 1.00 69.25 154 TRP A N 1
ATOM 1115 C CA . TRP A 1 154 ? 13.464 -6.428 -45.392 1.00 69.25 154 TRP A CA 1
ATOM 1116 C C . TRP A 1 154 ? 12.769 -5.383 -44.506 1.00 69.25 154 TRP A C 1
ATOM 1118 O O . TRP A 1 154 ? 12.701 -4.213 -44.886 1.00 69.25 154 TRP A O 1
ATOM 1128 N N . VAL A 1 155 ? 12.300 -5.761 -43.307 1.00 66.06 155 VAL A N 1
ATOM 1129 C CA . VAL A 1 155 ? 11.589 -4.869 -42.375 1.00 66.06 155 VAL A CA 1
ATOM 1130 C C . VAL A 1 155 ? 12.352 -4.764 -41.044 1.00 66.06 155 VAL A C 1
ATOM 1132 O O . VAL A 1 155 ? 12.538 -5.739 -40.323 1.00 66.06 155 VAL A O 1
ATOM 1135 N N . LYS A 1 156 ? 12.817 -3.556 -40.695 1.00 53.66 156 LYS A N 1
ATOM 1136 C CA . LYS A 1 156 ? 13.485 -3.261 -39.406 1.00 53.66 156 LYS A CA 1
ATOM 1137 C C . LYS A 1 156 ? 12.547 -3.498 -38.207 1.00 53.66 156 LYS A C 1
ATOM 1139 O O . LYS A 1 156 ? 11.336 -3.340 -38.337 1.00 53.66 156 LYS A O 1
ATOM 1144 N N . PRO A 1 157 ? 13.122 -3.804 -37.029 1.00 59.47 157 PRO A N 1
ATOM 1145 C CA . PRO A 1 157 ? 12.818 -5.019 -36.281 1.00 59.47 157 PRO A CA 1
ATOM 1146 C C . PRO A 1 157 ? 11.326 -5.119 -35.938 1.00 59.47 157 PRO A C 1
ATOM 1148 O O . PRO A 1 157 ? 10.859 -4.581 -34.936 1.00 59.47 157 PRO A O 1
ATOM 1151 N N . SER A 1 158 ? 10.587 -5.829 -36.780 1.00 55.25 158 SER A N 1
ATOM 1152 C CA . SER A 1 158 ? 9.302 -6.424 -36.419 1.00 55.25 158 SER A CA 1
ATOM 1153 C C . SER A 1 158 ? 9.583 -7.878 -36.047 1.00 55.25 158 SER A C 1
ATOM 1155 O O . SER A 1 158 ? 10.418 -8.527 -36.676 1.00 55.25 158 SER A O 1
ATOM 1157 N N . LEU A 1 159 ? 8.969 -8.364 -34.966 1.00 57.34 159 LEU A N 1
ATOM 1158 C CA . LEU A 1 159 ? 9.072 -9.770 -34.586 1.00 57.34 159 LEU A CA 1
ATOM 1159 C C . LEU A 1 159 ? 8.342 -10.597 -35.647 1.00 57.34 159 LEU A C 1
ATOM 1161 O O . LEU A 1 159 ? 7.113 -10.588 -35.700 1.00 57.34 159 LEU A O 1
ATOM 1165 N N . CYS A 1 160 ? 9.126 -11.264 -36.483 1.00 59.28 160 CYS A N 1
ATOM 1166 C CA . CYS A 1 160 ? 8.773 -12.569 -37.009 1.00 59.28 160 CYS A CA 1
ATOM 1167 C C . CYS A 1 160 ? 9.157 -13.616 -35.940 1.00 59.28 160 CYS A C 1
ATOM 1169 O O . CYS A 1 160 ? 8.426 -14.614 -35.823 1.00 59.28 160 CYS A O 1
#